Protein AF-A0A967LRL9-F1 (afdb_monomer)

Structure (mmCIF, N/CA/C/O backbone):
data_AF-A0A967LRL9-F1
#
_entry.id   AF-A0A967LRL9-F1
#
loop_
_atom_site.group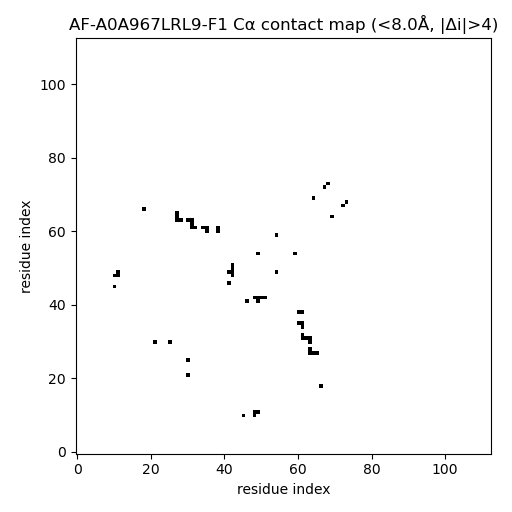_PDB
_atom_site.id
_atom_site.type_symbol
_atom_site.label_atom_id
_atom_site.label_alt_id
_atom_site.label_comp_id
_atom_site.label_asym_id
_atom_site.label_entity_id
_atom_site.label_seq_id
_atom_site.pdbx_PDB_ins_code
_atom_site.Cartn_x
_atom_site.Cartn_y
_atom_site.Cartn_z
_atom_site.occupancy
_atom_site.B_iso_or_equiv
_atom_site.auth_seq_id
_atom_site.auth_comp_id
_atom_site.auth_asym_id
_atom_site.auth_atom_id
_atom_site.pdbx_PDB_model_num
ATOM 1 N N . PRO A 1 1 ? -14.205 13.331 -12.629 1.00 50.53 1 PRO A N 1
ATOM 2 C CA . PRO A 1 1 ? -13.297 12.274 -13.140 1.00 50.53 1 PRO A CA 1
ATOM 3 C C . PRO A 1 1 ? -11.962 12.932 -13.486 1.00 50.53 1 PRO A C 1
ATOM 5 O O . PRO A 1 1 ? -11.990 14.019 -14.056 1.00 50.53 1 PRO A O 1
ATOM 8 N N . LEU A 1 2 ? -10.828 12.345 -13.096 1.00 56.84 2 LEU A N 1
ATOM 9 C CA . LEU A 1 2 ? -9.524 12.868 -13.501 1.00 56.84 2 LEU A CA 1
ATOM 10 C C . LEU A 1 2 ? -9.366 12.566 -14.999 1.00 56.84 2 LEU A C 1
ATOM 12 O O . LEU A 1 2 ? -9.216 11.408 -15.380 1.00 56.84 2 LEU A O 1
ATOM 16 N N . VAL A 1 3 ? -9.514 13.578 -15.853 1.00 60.28 3 VAL A N 1
ATOM 17 C CA . VAL A 1 3 ? -9.281 13.425 -17.292 1.00 60.28 3 VAL A CA 1
ATOM 18 C C . VAL A 1 3 ? -7.788 13.605 -17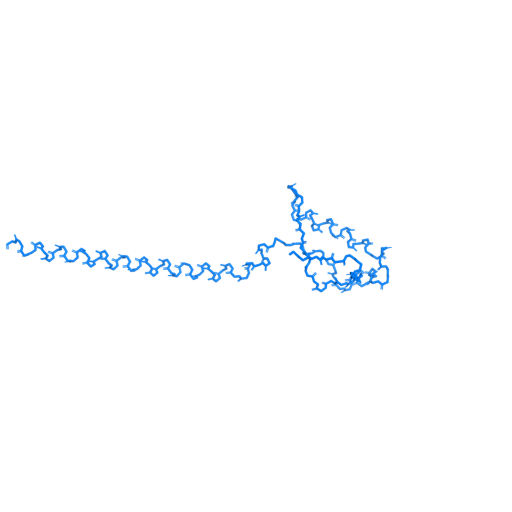.500 1.00 60.28 3 VAL A C 1
ATOM 20 O O . VAL A 1 3 ? -7.275 14.716 -17.396 1.00 60.28 3 VAL A O 1
ATOM 23 N N . VAL A 1 4 ? -7.085 12.498 -17.713 1.00 63.41 4 VAL A N 1
ATOM 24 C CA . VAL A 1 4 ? -5.671 12.530 -18.080 1.00 63.41 4 VAL A CA 1
ATOM 25 C C . VAL A 1 4 ? -5.606 12.763 -19.584 1.00 63.41 4 VAL A C 1
ATOM 27 O O . VAL A 1 4 ? -6.070 11.922 -20.350 1.00 63.41 4 VAL A O 1
ATOM 30 N N . ASP A 1 5 ? -5.074 13.911 -19.997 1.00 71.50 5 ASP A N 1
ATOM 31 C CA . ASP A 1 5 ? -4.774 14.175 -21.402 1.00 71.50 5 ASP A CA 1
ATOM 32 C C . ASP A 1 5 ? -3.486 13.424 -21.781 1.00 71.50 5 ASP A C 1
ATOM 34 O O . ASP A 1 5 ? -2.413 13.779 -21.283 1.00 71.50 5 ASP A O 1
ATOM 38 N N . PRO A 1 6 ? -3.553 12.385 -22.633 1.00 67.12 6 PRO A N 1
ATOM 39 C CA . PRO A 1 6 ? -2.377 11.610 -23.009 1.00 67.12 6 PRO A CA 1
ATOM 40 C C . PRO A 1 6 ? -1.335 12.442 -23.769 1.00 67.12 6 PRO A C 1
ATOM 42 O O . PRO A 1 6 ? -0.162 12.080 -23.752 1.00 67.12 6 PRO A O 1
ATOM 45 N N . ALA A 1 7 ? -1.726 13.554 -24.401 1.00 70.25 7 ALA A N 1
ATOM 46 C CA . ALA A 1 7 ? -0.802 14.442 -25.105 1.00 70.25 7 ALA A CA 1
ATOM 47 C C . ALA A 1 7 ? -0.026 15.376 -24.158 1.00 70.25 7 ALA A C 1
ATOM 49 O O . ALA A 1 7 ? 1.013 15.910 -24.540 1.00 70.25 7 ALA A O 1
ATOM 50 N N . ALA A 1 8 ? -0.502 15.555 -22.921 1.00 68.25 8 ALA A N 1
ATOM 51 C CA . ALA A 1 8 ? 0.153 16.373 -21.901 1.00 68.25 8 ALA A CA 1
ATOM 52 C C . ALA A 1 8 ? 1.140 15.575 -21.024 1.00 68.25 8 ALA A C 1
ATOM 54 O O . ALA A 1 8 ? 1.812 16.149 -20.165 1.00 68.25 8 ALA A O 1
ATOM 55 N N . LEU A 1 9 ? 1.230 14.254 -21.215 1.00 70.19 9 LEU A N 1
ATOM 56 C CA . LEU A 1 9 ? 2.110 13.382 -20.441 1.00 70.19 9 LEU A CA 1
ATOM 57 C C . LEU A 1 9 ? 3.522 13.369 -21.036 1.00 70.19 9 LEU A C 1
ATOM 59 O O . LEU A 1 9 ? 3.759 12.807 -22.104 1.00 70.19 9 LEU A O 1
ATOM 63 N N . ALA A 1 10 ? 4.481 13.944 -20.313 1.00 70.62 10 ALA A N 1
ATOM 64 C CA . ALA A 1 10 ? 5.898 13.768 -20.612 1.00 70.62 10 ALA A CA 1
ATOM 65 C C . ALA A 1 10 ? 6.393 12.406 -20.077 1.00 70.62 10 ALA A C 1
ATOM 67 O O . ALA A 1 10 ? 6.115 12.077 -18.915 1.00 70.62 10 ALA A O 1
ATOM 68 N N . PRO A 1 11 ? 7.151 11.618 -20.866 1.00 68.69 11 PRO A N 1
ATOM 69 C CA . PRO A 1 11 ? 7.807 10.416 -20.360 1.00 68.69 11 PRO A CA 1
ATOM 70 C C . PRO A 1 11 ? 8.739 10.765 -19.186 1.00 68.69 11 PRO A C 1
ATOM 72 O O . PRO A 1 11 ? 9.386 11.810 -19.188 1.00 68.69 11 PRO A O 1
ATOM 75 N N . GLY A 1 12 ? 8.789 9.911 -18.158 1.00 68.19 12 GLY A N 1
ATOM 76 C CA . GLY A 1 12 ? 9.671 10.102 -16.990 1.00 68.19 12 GLY A CA 1
ATOM 77 C C . GLY A 1 12 ? 9.048 10.806 -15.790 1.00 68.19 12 GLY A C 1
ATOM 78 O O . GLY A 1 12 ? 9.668 10.876 -14.730 1.00 68.19 12 GLY A O 1
ATOM 79 N N . GLN A 1 13 ? 7.807 11.280 -15.906 1.00 68.31 13 GLN A N 1
ATOM 80 C CA . GLN A 1 13 ? 7.024 11.753 -14.764 1.00 68.31 13 GLN A CA 1
ATOM 81 C C . GLN A 1 13 ? 6.565 10.571 -13.898 1.00 68.31 13 GLN A C 1
ATOM 83 O O . GLN A 1 13 ? 5.520 9.971 -14.128 1.00 68.31 13 GLN A O 1
ATOM 88 N N . LEU A 1 14 ? 7.369 10.240 -12.887 1.00 69.69 14 LEU A N 1
ATOM 89 C CA . LEU A 1 14 ? 7.109 9.160 -11.920 1.00 69.69 14 LEU A CA 1
ATOM 90 C C . LEU A 1 14 ? 6.694 9.688 -10.539 1.00 69.69 14 LEU A C 1
ATOM 92 O O . LEU A 1 14 ? 6.564 8.930 -9.583 1.00 69.69 14 LEU A O 1
ATOM 96 N N . VAL A 1 15 ? 6.497 11.003 -10.434 1.00 62.06 15 VAL A N 1
ATOM 97 C CA . VAL A 1 15 ? 6.162 11.696 -9.182 1.00 62.06 15 VAL A CA 1
ATOM 98 C C . VAL A 1 15 ? 4.711 11.435 -8.766 1.00 62.06 15 VAL A C 1
ATOM 100 O O . VAL A 1 15 ? 4.376 11.537 -7.587 1.00 62.06 15 VAL A O 1
ATOM 103 N N . TYR A 1 16 ? 3.845 11.067 -9.714 1.00 65.38 16 TYR A N 1
ATOM 104 C CA . TYR A 1 16 ? 2.426 10.864 -9.452 1.00 65.38 16 TYR A CA 1
ATOM 105 C C . TYR A 1 16 ? 2.081 9.377 -9.325 1.00 65.38 16 TYR A C 1
ATOM 107 O O . TYR A 1 16 ? 2.334 8.612 -10.259 1.00 65.38 16 TYR A O 1
ATOM 115 N N . PRO A 1 17 ? 1.466 8.951 -8.205 1.00 71.69 17 PRO A N 1
ATOM 116 C CA . PRO A 1 17 ? 0.947 7.598 -8.090 1.00 71.69 17 PRO A CA 1
ATOM 117 C C . PRO A 1 17 ? -0.156 7.383 -9.132 1.00 71.69 17 PRO A C 1
ATOM 119 O O . PRO A 1 17 ? -1.133 8.131 -9.196 1.00 71.69 17 PRO A O 1
ATOM 122 N N . ALA A 1 18 ? 0.013 6.354 -9.960 1.00 79.44 18 ALA A N 1
ATOM 123 C CA . ALA A 1 18 ? -0.984 5.950 -10.939 1.00 79.44 18 ALA A CA 1
ATOM 124 C C . ALA A 1 18 ? -2.064 5.080 -10.282 1.00 79.44 18 ALA A C 1
ATOM 126 O O . ALA A 1 18 ? -1.792 4.279 -9.388 1.00 79.44 18 ALA A O 1
ATOM 127 N N . LEU A 1 19 ? -3.298 5.226 -10.761 1.00 85.88 19 LEU A N 1
ATOM 128 C CA . LEU A 1 19 ? -4.455 4.461 -10.312 1.00 85.88 19 LEU A CA 1
ATOM 129 C C . LEU A 1 19 ? -4.985 3.635 -11.483 1.00 85.88 19 LEU A C 1
ATOM 131 O O . LEU A 1 19 ? -5.290 4.181 -12.541 1.00 85.88 19 LEU A O 1
ATOM 135 N N . ALA A 1 20 ? -5.095 2.324 -11.289 1.00 87.31 20 ALA A N 1
ATOM 136 C CA . ALA A 1 20 ? -5.553 1.391 -12.310 1.00 87.31 20 ALA A CA 1
ATOM 137 C C . ALA A 1 20 ? -6.493 0.342 -11.707 1.00 87.31 20 ALA A C 1
ATOM 139 O O . ALA A 1 20 ? -6.449 0.056 -10.509 1.00 87.31 20 ALA A O 1
ATOM 140 N N . ARG A 1 21 ? -7.346 -0.240 -12.555 1.00 91.44 21 ARG A N 1
ATOM 141 C CA . ARG A 1 21 ? -8.208 -1.371 -12.200 1.00 91.44 21 ARG A CA 1
ATOM 142 C C . ARG A 1 21 ? -7.584 -2.652 -12.747 1.00 91.44 21 ARG A C 1
ATOM 144 O O . ARG A 1 21 ? -7.354 -2.735 -13.951 1.00 91.44 21 ARG A O 1
ATOM 151 N N . LEU A 1 22 ? -7.340 -3.629 -11.876 1.00 91.94 22 LEU A N 1
ATOM 152 C CA . LEU A 1 22 ? -6.932 -4.973 -12.291 1.00 91.94 22 LEU A CA 1
ATOM 153 C C . LEU A 1 22 ? -8.090 -5.676 -13.014 1.00 91.94 22 LEU A C 1
ATOM 155 O O . LEU A 1 22 ? -9.261 -5.432 -12.713 1.00 91.94 22 LEU A O 1
ATOM 159 N N . ALA A 1 23 ? -7.756 -6.537 -13.974 1.00 92.88 23 ALA A N 1
ATOM 160 C CA . ALA A 1 23 ? -8.731 -7.448 -14.560 1.00 92.8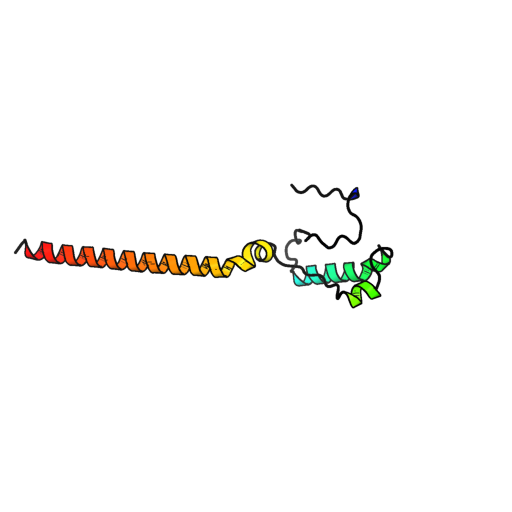8 23 ALA A CA 1
ATO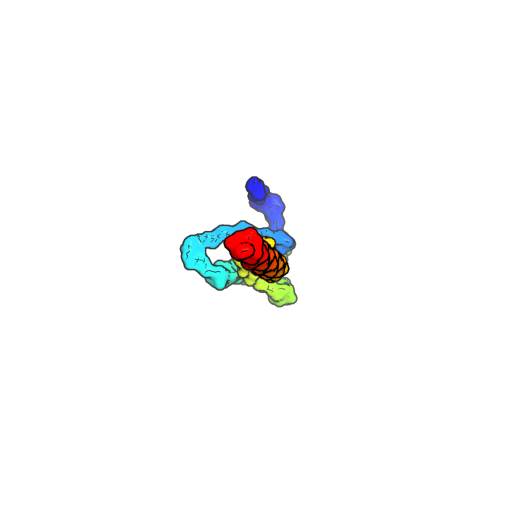M 161 C C . ALA A 1 23 ? -9.184 -8.491 -13.524 1.00 92.88 23 ALA A C 1
ATOM 163 O O . ALA A 1 23 ? -8.475 -8.775 -12.556 1.00 92.88 23 ALA A O 1
ATOM 164 N N . ASP A 1 24 ? -10.371 -9.058 -13.730 1.00 92.75 24 ASP A N 1
ATOM 165 C CA . ASP A 1 24 ? -10.959 -9.999 -12.780 1.00 92.75 24 ASP A CA 1
ATOM 166 C C . ASP A 1 24 ? -10.077 -11.249 -12.629 1.00 92.75 24 ASP A C 1
ATOM 168 O O . ASP A 1 24 ? -9.654 -11.854 -13.614 1.00 92.75 24 ASP A O 1
ATOM 172 N N . GLY A 1 25 ? -9.786 -11.627 -11.381 1.00 91.12 25 GLY A N 1
ATOM 173 C CA . GLY A 1 25 ? -8.956 -12.793 -11.056 1.00 91.12 25 GLY A CA 1
ATOM 174 C C . GLY A 1 25 ? -7.444 -12.592 -11.213 1.00 91.12 25 GLY A C 1
ATOM 175 O O . GLY A 1 25 ? -6.693 -13.530 -10.953 1.00 91.12 25 GLY A O 1
ATOM 176 N N . VAL A 1 26 ? -6.980 -11.401 -11.603 1.00 93.56 26 VAL A N 1
ATOM 177 C CA . VAL A 1 26 ? -5.547 -11.075 -11.603 1.00 93.56 26 VAL A CA 1
ATOM 178 C C . VAL A 1 26 ? -5.100 -10.763 -10.180 1.00 93.56 26 VAL A C 1
ATOM 180 O O . VAL A 1 26 ? -5.689 -9.915 -9.510 1.00 93.56 26 VAL A O 1
ATOM 183 N N . ASP A 1 27 ? -4.048 -11.443 -9.734 1.00 92.25 27 ASP A N 1
ATOM 184 C CA . ASP A 1 27 ? -3.415 -11.166 -8.448 1.00 92.25 27 ASP A CA 1
ATOM 185 C C . ASP A 1 27 ? -2.427 -9.986 -8.531 1.00 92.25 27 ASP A C 1
ATOM 187 O O . ASP A 1 27 ? -1.890 -9.659 -9.594 1.00 92.25 27 ASP A O 1
ATOM 191 N N . LEU A 1 28 ? -2.179 -9.339 -7.391 1.00 91.75 28 LEU A N 1
ATOM 192 C CA . LEU A 1 28 ? -1.290 -8.183 -7.285 1.00 91.75 28 LEU A CA 1
ATOM 193 C C . LEU A 1 28 ? 0.152 -8.512 -7.661 1.00 91.75 28 LEU A C 1
ATOM 195 O O . LEU A 1 28 ? 0.793 -7.686 -8.312 1.00 91.75 28 LEU A O 1
ATOM 199 N N . ASP A 1 29 ? 0.646 -9.703 -7.318 1.00 91.69 29 ASP A N 1
ATOM 200 C CA . ASP A 1 29 ? 2.011 -10.105 -7.660 1.00 91.69 29 ASP A CA 1
ATOM 201 C C . ASP A 1 29 ? 2.171 -10.259 -9.175 1.00 91.69 29 ASP A C 1
ATOM 203 O O . ASP A 1 29 ? 3.159 -9.801 -9.751 1.00 91.69 29 ASP A O 1
ATOM 207 N N . ALA A 1 30 ? 1.155 -10.813 -9.844 1.00 91.81 30 ALA A N 1
ATOM 208 C CA . ALA A 1 30 ? 1.124 -10.923 -11.299 1.00 91.81 30 ALA A CA 1
ATOM 209 C C . ALA A 1 30 ? 1.099 -9.540 -11.971 1.00 91.81 30 ALA A C 1
ATOM 211 O O . ALA A 1 30 ? 1.844 -9.303 -12.922 1.00 91.81 30 ALA A O 1
ATOM 212 N N . ALA A 1 31 ? 0.298 -8.604 -11.451 1.00 92.56 31 ALA A N 1
ATOM 213 C CA . ALA A 1 31 ? 0.275 -7.228 -11.947 1.00 92.56 31 ALA A CA 1
ATOM 214 C C . ALA A 1 31 ? 1.616 -6.504 -11.725 1.00 92.56 31 ALA A C 1
ATOM 216 O O . ALA A 1 31 ? 2.079 -5.764 -12.593 1.00 92.56 31 ALA A O 1
ATOM 217 N N . SER A 1 32 ? 2.263 -6.732 -10.579 1.00 92.19 32 SER A N 1
ATOM 218 C CA . SER A 1 32 ? 3.575 -6.156 -10.276 1.00 92.19 32 SER A CA 1
ATOM 219 C C . SER A 1 32 ? 4.664 -6.726 -11.193 1.00 92.19 32 SER A C 1
ATOM 221 O O . SER A 1 32 ? 5.492 -5.975 -11.706 1.00 92.19 32 SER A O 1
ATOM 223 N N . ALA A 1 33 ? 4.630 -8.032 -11.472 1.00 92.25 33 ALA A N 1
ATOM 224 C CA . ALA A 1 33 ? 5.551 -8.686 -12.399 1.00 92.25 33 ALA A CA 1
ATOM 225 C C . ALA A 1 33 ? 5.389 -8.178 -13.843 1.00 92.25 33 ALA A C 1
ATOM 227 O O . ALA A 1 33 ? 6.389 -7.891 -14.504 1.00 92.25 33 ALA A O 1
ATOM 228 N N . ASP A 1 34 ? 4.150 -8.010 -14.317 1.00 91.81 34 ASP A N 1
ATOM 229 C CA . ASP A 1 34 ? 3.872 -7.466 -15.652 1.00 91.81 34 ASP A CA 1
ATOM 230 C C . ASP A 1 34 ? 4.411 -6.033 -15.804 1.00 91.81 34 ASP A C 1
ATOM 232 O O . ASP A 1 34 ? 5.157 -5.732 -16.742 1.00 91.81 34 ASP A O 1
ATOM 236 N N . LEU A 1 35 ? 4.153 -5.167 -14.815 1.00 90.44 35 LEU A N 1
ATOM 237 C CA . LEU A 1 35 ? 4.726 -3.817 -14.773 1.00 90.44 35 LEU A CA 1
ATOM 238 C C . LEU A 1 35 ? 6.257 -3.832 -14.710 1.00 90.44 35 LEU A C 1
ATOM 240 O O . LEU A 1 35 ? 6.897 -2.992 -15.340 1.00 90.44 35 LEU A O 1
ATOM 244 N N . GLY A 1 36 ? 6.857 -4.791 -14.003 1.00 90.94 36 GLY A N 1
ATOM 245 C CA . GLY A 1 36 ? 8.307 -4.988 -13.990 1.00 90.94 36 GLY A CA 1
ATOM 246 C C . GLY A 1 36 ? 8.860 -5.306 -15.378 1.00 90.94 36 GLY A C 1
ATOM 247 O O . GLY A 1 36 ? 9.855 -4.719 -15.802 1.00 90.94 36 GLY A O 1
ATOM 248 N N . GLY A 1 37 ? 8.171 -6.165 -16.131 1.00 91.19 37 GLY A N 1
ATOM 249 C CA . GLY A 1 37 ? 8.521 -6.475 -17.516 1.00 91.19 37 GLY A CA 1
ATOM 250 C C . GLY A 1 37 ? 8.356 -5.287 -18.470 1.00 91.19 37 GLY A C 1
ATOM 251 O O . GLY A 1 37 ? 9.093 -5.185 -19.453 1.00 91.19 37 GLY A O 1
ATOM 252 N N . LEU A 1 38 ? 7.401 -4.389 -18.216 1.00 89.38 38 LEU A N 1
ATOM 253 C CA . LEU A 1 38 ? 7.254 -3.135 -18.965 1.00 89.38 38 LEU A CA 1
ATOM 254 C C . LEU A 1 38 ? 8.368 -2.140 -18.623 1.00 89.38 38 LEU A C 1
ATOM 256 O O . LEU A 1 38 ? 8.939 -1.534 -19.527 1.00 89.38 38 LEU A O 1
ATOM 260 N N . LEU A 1 39 ? 8.716 -2.020 -17.341 1.00 88.44 39 LEU A N 1
ATOM 261 C CA . LEU A 1 39 ? 9.785 -1.147 -16.862 1.00 88.44 39 LEU A CA 1
ATOM 262 C C . LEU A 1 39 ? 11.149 -1.567 -17.420 1.00 88.44 39 LEU A C 1
ATOM 264 O O . LEU A 1 39 ? 11.900 -0.717 -17.883 1.00 88.44 39 LEU A O 1
ATOM 268 N N . ALA A 1 40 ? 11.429 -2.872 -17.485 1.00 88.69 40 ALA A N 1
ATOM 269 C CA . ALA A 1 40 ? 12.654 -3.402 -18.088 1.00 88.69 40 ALA A CA 1
ATOM 270 C C . ALA A 1 40 ? 12.806 -3.043 -19.580 1.00 88.69 40 ALA A C 1
ATOM 272 O O . ALA A 1 40 ? 13.923 -2.899 -20.066 1.00 88.69 40 ALA A O 1
ATOM 273 N N . ARG A 1 41 ? 11.688 -2.868 -20.299 1.00 90.75 41 ARG A N 1
ATOM 274 C CA . ARG A 1 41 ? 11.646 -2.457 -21.715 1.00 90.75 41 ARG A CA 1
ATOM 275 C C . ARG A 1 41 ? 11.526 -0.941 -21.903 1.00 90.75 41 ARG A C 1
ATOM 277 O O . ARG A 1 41 ? 11.514 -0.461 -23.036 1.00 90.75 41 ARG A O 1
ATOM 284 N N . ALA A 1 42 ? 11.422 -0.170 -20.820 1.00 88.88 42 ALA A N 1
ATOM 285 C CA . ALA A 1 42 ? 11.293 1.282 -20.890 1.00 88.88 42 ALA A CA 1
ATOM 286 C C . ALA A 1 42 ? 12.478 1.966 -21.603 1.00 88.88 42 ALA A C 1
ATOM 288 O O . ALA A 1 42 ? 12.204 2.870 -22.396 1.00 88.88 42 ALA A O 1
ATOM 289 N N . PRO A 1 43 ? 13.748 1.533 -21.428 1.00 90.88 43 PRO A N 1
ATOM 290 C CA . PRO A 1 43 ? 14.877 2.128 -22.145 1.00 90.88 43 PRO A CA 1
ATOM 291 C C . PRO A 1 43 ? 14.811 1.974 -23.668 1.00 90.88 43 PRO A C 1
ATOM 293 O O . PRO A 1 43 ? 15.267 2.855 -24.388 1.00 90.88 43 PRO A O 1
ATOM 296 N N . ASP A 1 44 ? 14.198 0.898 -24.172 1.00 91.19 44 ASP A N 1
ATOM 297 C CA . ASP A 1 44 ? 14.038 0.685 -25.618 1.00 91.19 44 ASP A CA 1
ATOM 298 C C . ASP A 1 44 ? 12.998 1.641 -26.220 1.00 91.19 44 ASP A C 1
ATOM 300 O O . ASP A 1 44 ? 13.063 2.005 -27.396 1.00 91.19 44 ASP A O 1
ATOM 304 N N . ARG A 1 45 ? 11.995 2.023 -25.420 1.00 86.75 45 ARG A N 1
ATOM 305 C CA . ARG A 1 45 ? 10.853 2.831 -25.861 1.00 86.75 45 ARG A CA 1
ATOM 306 C C . ARG A 1 45 ? 11.066 4.328 -25.644 1.00 86.75 45 ARG A C 1
ATOM 308 O O . ARG A 1 45 ? 10.564 5.107 -26.449 1.00 86.75 45 ARG A O 1
ATOM 315 N N . PHE A 1 46 ? 11.768 4.693 -24.573 1.00 86.75 46 PHE A N 1
ATOM 316 C CA . PHE A 1 46 ? 11.993 6.070 -24.124 1.00 86.75 46 PHE A CA 1
ATOM 317 C C . PHE A 1 46 ? 13.463 6.278 -23.709 1.00 86.75 46 PHE A C 1
ATOM 319 O O . PHE A 1 46 ? 13.740 6.585 -22.541 1.00 86.75 46 PHE A O 1
ATOM 326 N N . PRO A 1 47 ? 14.423 6.078 -24.631 1.00 86.50 47 PRO A N 1
ATOM 327 C CA . PRO A 1 47 ? 15.856 6.152 -24.332 1.00 86.50 47 PRO A CA 1
ATOM 328 C C . PRO A 1 47 ? 16.306 7.534 -23.834 1.00 86.50 47 PRO A C 1
ATOM 330 O O . PRO A 1 47 ? 17.300 7.647 -23.122 1.00 86.50 47 PRO A O 1
ATOM 333 N N . GLU A 1 48 ? 15.574 8.593 -24.182 1.00 85.50 48 GLU A N 1
ATOM 334 C CA . GLU A 1 48 ? 15.815 9.970 -23.745 1.00 85.50 48 GLU A CA 1
ATOM 335 C C . GLU A 1 48 ? 15.536 10.217 -22.253 1.00 85.50 48 GLU A C 1
ATOM 337 O O . GLU A 1 48 ? 15.967 11.230 -21.704 1.00 85.50 48 GLU A O 1
ATOM 342 N N . VAL A 1 49 ? 14.824 9.300 -21.594 1.00 83.62 49 VAL A N 1
ATOM 343 C CA . VAL A 1 49 ? 14.374 9.436 -20.201 1.00 83.62 49 VAL A CA 1
ATOM 344 C C . VAL A 1 49 ? 14.843 8.273 -19.335 1.00 83.62 49 VAL A C 1
ATOM 346 O O . VAL A 1 49 ? 15.262 8.480 -18.196 1.00 83.62 49 VAL A O 1
ATOM 349 N N . PHE A 1 50 ? 14.770 7.051 -19.857 1.00 84.94 50 PHE A N 1
ATOM 350 C CA . PHE A 1 50 ? 15.140 5.844 -19.137 1.00 84.94 50 PHE A CA 1
ATOM 351 C C . PHE A 1 50 ? 16.397 5.242 -19.751 1.00 84.94 50 PHE A C 1
ATOM 353 O O . PHE A 1 50 ? 16.387 4.782 -20.888 1.00 84.94 50 PHE A O 1
ATOM 360 N N . THR A 1 51 ? 17.478 5.196 -18.975 1.00 88.06 51 THR A N 1
ATOM 361 C CA . THR A 1 51 ? 18.677 4.425 -19.323 1.00 88.06 51 THR A CA 1
ATOM 362 C C . THR A 1 51 ? 18.781 3.199 -18.417 1.00 88.06 51 THR A C 1
ATOM 364 O O . THR A 1 51 ? 18.351 3.264 -17.260 1.00 88.06 51 THR A O 1
ATOM 367 N N . PRO A 1 52 ? 19.359 2.079 -18.888 1.00 87.06 52 PRO A N 1
ATOM 368 C CA . PRO A 1 52 ? 19.555 0.893 -18.052 1.00 87.06 52 PRO A CA 1
ATOM 369 C C . PRO A 1 52 ? 20.312 1.217 -16.757 1.00 87.06 52 PRO A C 1
ATOM 371 O O . PRO A 1 52 ? 19.916 0.791 -15.677 1.00 87.06 52 PRO A O 1
ATOM 374 N N . GLN A 1 53 ? 21.345 2.060 -16.855 1.00 88.62 53 GLN A N 1
ATOM 375 C CA . GLN A 1 53 ? 22.138 2.501 -15.708 1.00 88.62 53 GLN A CA 1
ATOM 376 C C . GLN A 1 53 ? 21.301 3.294 -14.701 1.00 88.62 53 GLN A C 1
ATOM 378 O O . GLN A 1 53 ? 21.455 3.100 -13.499 1.00 88.62 53 GLN A O 1
ATOM 383 N N . LEU A 1 54 ? 20.403 4.167 -15.171 1.00 87.31 54 LEU A N 1
ATOM 384 C CA . LEU A 1 54 ? 19.520 4.940 -14.297 1.00 87.31 54 LEU A CA 1
ATOM 385 C C . LEU A 1 54 ? 18.511 4.038 -13.581 1.00 87.31 54 LEU A C 1
ATOM 387 O O . LEU A 1 54 ? 18.272 4.225 -12.388 1.00 87.31 54 LEU A O 1
ATOM 391 N N . LEU A 1 55 ? 17.953 3.046 -14.282 1.00 85.88 55 LEU A N 1
ATOM 392 C CA . LEU A 1 55 ? 17.037 2.071 -13.687 1.00 85.88 55 LEU A CA 1
ATOM 393 C C . LEU A 1 55 ? 17.707 1.281 -12.558 1.00 85.88 55 LEU A C 1
ATOM 395 O O . LEU A 1 55 ? 17.134 1.160 -11.474 1.00 85.88 55 LEU A O 1
ATOM 399 N N . GLU A 1 56 ? 18.926 0.795 -12.792 1.00 87.06 56 GLU A N 1
ATOM 400 C CA . GLU A 1 56 ? 19.697 0.058 -11.789 1.00 87.06 56 GLU A CA 1
ATOM 401 C C . GLU A 1 56 ? 20.101 0.942 -10.603 1.00 87.06 56 GLU A C 1
ATOM 403 O O . GLU A 1 56 ? 19.867 0.573 -9.453 1.00 87.06 56 GLU A O 1
ATOM 408 N N . GLN A 1 57 ? 20.663 2.129 -10.858 1.00 88.56 57 GLN A N 1
ATOM 409 C CA . GLN A 1 57 ? 21.158 3.023 -9.803 1.00 88.56 57 GLN A CA 1
ATOM 410 C C . GLN A 1 57 ? 20.050 3.543 -8.888 1.00 88.56 57 GLN A C 1
ATOM 412 O O . GLN A 1 57 ? 20.257 3.665 -7.681 1.00 88.56 57 GLN A O 1
ATOM 417 N N . ALA A 1 58 ? 18.880 3.857 -9.445 1.00 84.69 58 ALA A N 1
ATOM 418 C CA . ALA A 1 58 ? 17.744 4.334 -8.665 1.00 84.69 58 ALA A CA 1
ATOM 419 C C . ALA A 1 58 ? 16.917 3.192 -8.046 1.00 84.69 58 ALA A C 1
ATOM 421 O O . ALA A 1 58 ? 15.983 3.466 -7.293 1.00 84.69 58 ALA A O 1
ATOM 422 N N . GLY A 1 59 ? 17.246 1.926 -8.339 1.00 85.25 59 GLY A N 1
ATOM 423 C CA . GLY A 1 59 ? 16.516 0.770 -7.821 1.00 85.25 59 GLY A CA 1
ATOM 424 C C . GLY A 1 59 ? 15.059 0.753 -8.278 1.00 85.25 59 GLY A C 1
ATOM 425 O O . GLY A 1 59 ? 14.160 0.481 -7.482 1.00 85.25 59 GLY A O 1
ATOM 426 N N . PHE A 1 60 ? 14.817 1.096 -9.546 1.00 83.94 60 PHE A N 1
ATOM 427 C CA . PHE A 1 60 ? 13.472 1.167 -10.104 1.00 83.94 60 PHE A CA 1
ATOM 428 C C . PHE A 1 60 ? 12.783 -0.196 -10.033 1.00 83.94 60 PHE A C 1
ATOM 430 O O . PHE A 1 60 ? 13.149 -1.135 -10.736 1.00 83.94 60 PHE A O 1
ATOM 437 N N . ALA A 1 61 ? 11.755 -0.284 -9.193 1.00 83.25 61 ALA A N 1
ATOM 438 C CA . ALA A 1 61 ? 10.951 -1.482 -9.028 1.00 83.25 61 ALA A CA 1
ATOM 439 C C . ALA A 1 61 ? 9.458 -1.132 -9.070 1.00 83.25 61 ALA A C 1
ATOM 441 O O . ALA A 1 61 ? 9.044 -0.120 -8.489 1.00 83.25 61 ALA A O 1
ATOM 442 N N . PRO A 1 62 ? 8.627 -1.956 -9.730 1.00 85.31 62 PRO A N 1
ATOM 443 C CA . PRO A 1 62 ? 7.183 -1.793 -9.681 1.00 85.31 62 PRO A CA 1
ATOM 444 C C . PRO A 1 62 ? 6.696 -1.979 -8.240 1.00 85.31 62 PRO A C 1
ATOM 446 O O . PRO A 1 62 ? 7.050 -2.943 -7.559 1.00 85.31 62 PRO A O 1
ATOM 449 N N . ARG A 1 63 ? 5.866 -1.046 -7.767 1.00 86.06 63 ARG A N 1
ATOM 450 C CA . ARG A 1 63 ? 5.234 -1.124 -6.447 1.00 86.06 63 ARG A CA 1
ATOM 451 C C . ARG A 1 63 ? 3.726 -1.002 -6.587 1.00 86.06 63 ARG A C 1
ATOM 453 O O . ARG A 1 63 ? 3.168 0.088 -6.492 1.00 86.06 63 ARG A O 1
ATOM 460 N N . VAL A 1 64 ? 3.074 -2.137 -6.808 1.00 90.38 64 VAL A N 1
ATOM 461 C CA . VAL A 1 64 ? 1.611 -2.227 -6.855 1.00 90.38 64 VAL A CA 1
ATOM 462 C C . VAL A 1 64 ? 1.084 -2.485 -5.450 1.00 90.38 64 VAL A C 1
ATOM 464 O O . VAL A 1 64 ? 1.580 -3.359 -4.743 1.00 90.38 64 VAL A O 1
ATOM 467 N N . ARG A 1 65 ? 0.088 -1.709 -5.020 1.00 91.38 65 ARG A N 1
ATOM 468 C CA . ARG A 1 65 ? -0.597 -1.898 -3.736 1.00 91.38 65 ARG A CA 1
ATOM 469 C C . ARG A 1 65 ? -2.102 -1.713 -3.910 1.00 91.38 65 ARG A C 1
ATOM 471 O O . ARG A 1 65 ? -2.507 -0.903 -4.748 1.00 91.38 65 ARG A O 1
ATOM 478 N N . PRO A 1 66 ? -2.935 -2.402 -3.111 1.00 91.12 66 PRO A N 1
ATOM 479 C CA . PRO A 1 66 ? -4.364 -2.132 -3.071 1.00 91.12 66 PRO A CA 1
ATOM 480 C C . PRO A 1 66 ? -4.636 -0.659 -2.769 1.00 91.12 66 PRO A C 1
ATOM 482 O O . PRO A 1 66 ? -4.024 -0.078 -1.871 1.00 91.12 66 PRO A O 1
ATOM 485 N N . LEU A 1 67 ? -5.619 -0.068 -3.454 1.00 89.38 67 LEU A N 1
ATOM 486 C CA . LEU A 1 67 ? -6.022 1.316 -3.190 1.00 89.38 67 LEU A CA 1
ATOM 487 C C . LEU A 1 67 ? -6.461 1.516 -1.731 1.00 89.38 67 LEU A C 1
ATOM 489 O O . LEU A 1 67 ? -6.162 2.548 -1.136 1.00 89.38 67 LEU A O 1
ATOM 493 N N . LYS A 1 68 ? -7.122 0.514 -1.136 1.00 88.50 68 LYS A N 1
ATOM 494 C CA . LYS A 1 68 ? -7.518 0.529 0.279 1.00 88.50 68 LYS A CA 1
ATOM 495 C C . LYS A 1 68 ? -6.319 0.797 1.192 1.00 88.50 68 LYS A C 1
ATOM 497 O O . LYS A 1 68 ? -6.425 1.629 2.085 1.00 88.50 68 LYS A O 1
ATOM 502 N N . ASP A 1 69 ? -5.189 0.144 0.950 1.00 89.25 69 ASP A N 1
ATOM 503 C CA . ASP A 1 69 ? -4.006 0.270 1.802 1.00 89.25 69 ASP A CA 1
ATOM 504 C C . ASP A 1 69 ? -3.351 1.644 1.663 1.00 89.25 69 ASP A C 1
ATOM 506 O O . ASP A 1 69 ? -2.769 2.151 2.617 1.00 89.25 69 ASP A O 1
ATOM 510 N N . VAL A 1 70 ? -3.449 2.253 0.479 1.00 88.00 70 VAL A N 1
ATOM 511 C CA . VAL A 1 70 ? -2.944 3.609 0.221 1.00 88.00 70 VAL A CA 1
ATOM 512 C C . VAL A 1 70 ? -3.834 4.663 0.882 1.00 88.00 70 VAL A C 1
ATOM 514 O O . VAL A 1 70 ? -3.329 5.660 1.384 1.00 88.00 70 VAL A O 1
ATOM 517 N N . VAL A 1 71 ? -5.152 4.451 0.896 1.00 87.19 71 VAL A N 1
ATOM 518 C CA . VAL A 1 71 ? -6.121 5.426 1.423 1.00 87.19 71 VAL A CA 1
ATOM 519 C C . VAL A 1 71 ? -6.323 5.288 2.934 1.00 87.19 71 VAL A C 1
ATOM 521 O O . VAL A 1 71 ? -6.495 6.288 3.623 1.00 87.19 71 VAL A O 1
ATOM 524 N N . VAL A 1 72 ? -6.341 4.059 3.452 1.00 89.00 72 VAL A N 1
ATOM 525 C CA . VAL A 1 72 ? -6.771 3.750 4.827 1.00 89.00 72 VAL A CA 1
ATOM 526 C C . VAL A 1 72 ? -5.671 3.083 5.651 1.00 89.00 72 VAL A C 1
ATOM 528 O O . VAL A 1 72 ? -5.768 3.080 6.874 1.00 89.00 72 VAL A O 1
ATOM 531 N N . GLY A 1 73 ? -4.614 2.546 5.032 1.00 87.94 73 GLY A N 1
ATOM 532 C CA . GLY A 1 73 ? -3.648 1.681 5.721 1.00 87.94 73 GLY A CA 1
ATOM 533 C C . GLY A 1 73 ? -3.015 2.303 6.970 1.00 87.94 73 GLY A C 1
ATOM 534 O O . GLY A 1 73 ? -2.901 1.637 7.993 1.00 87.94 73 GLY A O 1
ATOM 535 N N . GLU A 1 74 ? -2.669 3.591 6.941 1.00 88.06 74 GLU A N 1
ATOM 536 C CA . GLU A 1 74 ? -2.093 4.280 8.110 1.00 88.06 74 GLU A CA 1
ATOM 537 C C . GLU A 1 74 ? -3.128 4.598 9.203 1.00 88.06 74 GLU A C 1
ATOM 539 O O . GLU A 1 74 ? -2.787 4.716 10.380 1.00 88.06 74 GLU A O 1
ATOM 544 N N . ALA A 1 75 ? -4.404 4.712 8.829 1.00 89.25 75 ALA A N 1
ATOM 545 C CA . ALA A 1 75 ? -5.495 5.049 9.737 1.00 89.25 75 ALA A CA 1
ATOM 546 C C . ALA A 1 75 ? -6.184 3.816 10.349 1.00 89.25 75 ALA A C 1
ATOM 548 O O . ALA A 1 75 ? -6.925 3.958 11.319 1.00 89.25 75 ALA A O 1
ATOM 549 N N . GLU A 1 76 ? -5.951 2.608 9.830 1.00 89.75 76 GLU A N 1
ATOM 550 C CA . GLU A 1 76 ? -6.632 1.383 10.272 1.00 89.75 76 GLU A CA 1
ATOM 551 C C . GLU A 1 76 ? -6.458 1.122 11.776 1.00 89.75 76 GLU A C 1
ATOM 553 O O . GLU A 1 76 ? -7.439 0.999 12.513 1.00 89.75 76 GLU A O 1
ATOM 558 N N . TH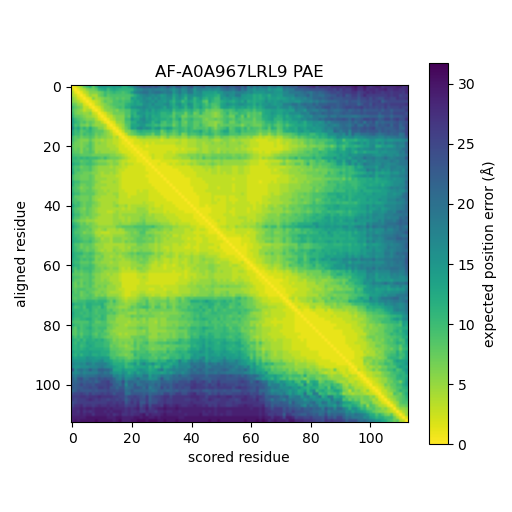R A 1 77 ? -5.215 1.118 12.257 1.00 92.50 77 THR A N 1
ATOM 559 C CA . THR A 1 77 ? -4.897 0.890 13.673 1.00 92.50 77 THR A CA 1
ATOM 560 C C . THR A 1 77 ? -5.508 1.940 14.609 1.00 92.50 77 THR A C 1
ATOM 562 O O . THR A 1 77 ? -6.210 1.549 15.544 1.00 92.50 77 THR A O 1
ATOM 565 N N . PRO A 1 78 ? -5.299 3.260 14.417 1.00 93.69 78 PRO A N 1
ATOM 566 C CA . PRO A 1 78 ? -5.888 4.254 15.313 1.00 93.69 78 PRO A CA 1
ATOM 567 C C . PRO A 1 78 ? -7.424 4.240 15.286 1.00 93.69 78 PRO A C 1
ATOM 569 O O . PRO A 1 78 ? -8.039 4.408 16.339 1.00 93.69 78 PRO A O 1
ATOM 572 N N . LEU A 1 79 ? -8.055 3.969 14.135 1.00 93.75 79 LEU A N 1
ATOM 573 C CA . LEU A 1 79 ? -9.512 3.809 14.052 1.00 93.75 79 LEU A CA 1
ATOM 574 C C . LEU A 1 79 ? -10.005 2.636 14.911 1.00 93.75 79 LEU A C 1
ATOM 576 O O . LEU A 1 79 ? -10.977 2.789 15.653 1.00 93.75 79 LEU A O 1
ATOM 580 N N . LEU A 1 80 ? -9.318 1.490 14.865 1.00 95.88 80 LEU A N 1
ATOM 581 C CA . LEU A 1 80 ? -9.651 0.330 15.698 1.00 95.88 80 LEU A CA 1
ATOM 582 C C . LEU A 1 80 ? -9.453 0.608 17.190 1.00 95.88 80 LEU A C 1
ATOM 584 O O . LEU A 1 80 ? -10.290 0.212 17.998 1.00 95.88 80 LEU A O 1
ATOM 588 N N . VAL A 1 81 ? -8.388 1.320 17.567 1.00 97.38 81 VAL A N 1
ATOM 589 C CA . VAL A 1 81 ? -8.133 1.699 18.966 1.00 97.38 81 VAL A CA 1
ATOM 590 C C . VAL A 1 81 ? -9.248 2.596 19.501 1.00 97.38 81 VAL A C 1
ATOM 592 O O . VAL A 1 81 ? -9.767 2.353 20.594 1.00 97.38 81 VAL A O 1
ATOM 595 N N . VAL A 1 82 ? -9.658 3.608 18.732 1.00 96.75 82 VAL A N 1
ATOM 596 C CA . VAL A 1 82 ? -10.763 4.498 19.116 1.00 96.75 82 VAL A CA 1
ATOM 597 C C . VAL A 1 82 ? -12.070 3.716 19.230 1.00 96.75 82 VAL A C 1
ATOM 599 O O . VAL A 1 82 ? -12.783 3.871 20.222 1.00 96.75 82 VAL A O 1
ATOM 602 N N . LEU A 1 83 ? -12.360 2.831 18.273 1.00 97.50 83 LEU A N 1
ATOM 603 C CA . LEU A 1 83 ? -13.557 1.990 18.292 1.00 97.50 83 LEU A CA 1
ATOM 604 C C . LEU A 1 83 ? -13.592 1.066 19.517 1.00 97.50 83 LEU A C 1
ATOM 606 O O . LEU A 1 83 ? -14.609 0.995 20.206 1.00 97.50 83 LEU A O 1
ATOM 610 N N . ALA A 1 84 ? -12.480 0.392 19.817 1.00 97.75 84 ALA A N 1
ATOM 611 C CA . ALA A 1 84 ? -12.362 -0.494 20.971 1.00 97.75 84 ALA A CA 1
ATOM 612 C C . ALA A 1 84 ? -12.532 0.273 22.289 1.00 97.75 84 ALA A C 1
ATOM 614 O O . ALA A 1 84 ? -13.255 -0.167 23.183 1.00 97.75 84 ALA A O 1
ATOM 615 N N . THR A 1 85 ? -11.921 1.455 22.385 1.00 98.19 85 THR A N 1
ATOM 616 C CA . THR A 1 85 ? -12.035 2.325 23.561 1.00 98.19 85 THR A CA 1
ATOM 617 C C . THR A 1 85 ? -13.477 2.787 23.763 1.00 98.19 85 THR A C 1
ATOM 619 O O . THR A 1 85 ? -14.018 2.660 24.860 1.00 98.19 85 THR A O 1
ATOM 622 N N . ALA A 1 86 ? -14.134 3.267 22.703 1.00 97.94 86 ALA A N 1
ATOM 623 C CA . ALA A 1 86 ? -15.536 3.667 22.755 1.00 97.94 86 ALA A CA 1
ATOM 624 C C . ALA A 1 86 ? -16.449 2.494 23.154 1.00 97.94 86 ALA A C 1
ATOM 626 O O . ALA A 1 86 ? -17.317 2.660 24.010 1.00 97.94 86 ALA A O 1
ATOM 627 N N . GLY A 1 87 ? -16.217 1.298 22.603 1.00 97.75 87 GLY A N 1
ATOM 628 C CA . GLY A 1 87 ? -16.945 0.081 22.969 1.00 97.75 87 GLY A CA 1
ATOM 629 C C . GLY A 1 87 ? -16.799 -0.279 24.450 1.00 97.75 87 GLY A C 1
ATOM 630 O O . GLY A 1 87 ? -17.792 -0.578 25.112 1.00 97.75 87 GLY A O 1
ATOM 631 N N . LEU A 1 88 ? -15.588 -0.181 25.003 1.00 97.69 88 LEU A N 1
ATOM 632 C CA . LEU A 1 88 ? -15.344 -0.433 26.424 1.00 97.69 88 LEU A CA 1
ATOM 633 C C . LEU A 1 88 ? -16.060 0.588 27.319 1.00 97.69 88 LEU A C 1
ATOM 635 O O . LEU A 1 88 ? -16.692 0.210 28.304 1.00 97.69 88 LEU A O 1
ATOM 639 N N . LEU A 1 89 ? -16.006 1.874 26.962 1.00 97.12 89 LEU A N 1
ATOM 640 C CA . LEU A 1 89 ? -16.702 2.931 27.699 1.00 97.12 89 LEU A CA 1
ATOM 641 C C . LEU A 1 89 ? -18.223 2.732 27.686 1.00 97.12 89 LEU A C 1
ATOM 643 O O . LEU A 1 89 ? -18.871 2.892 28.722 1.00 97.12 89 LEU A O 1
ATOM 647 N N . LEU A 1 90 ? -18.786 2.329 26.542 1.00 95.94 90 LEU A N 1
ATOM 648 C CA . LEU A 1 90 ? -20.204 1.986 26.425 1.00 95.94 90 LEU A CA 1
ATOM 649 C C . LEU A 1 90 ? -20.571 0.807 27.337 1.00 95.94 90 LEU A C 1
ATOM 651 O O . LEU A 1 90 ? -21.552 0.900 28.072 1.00 95.94 90 LEU A O 1
ATOM 655 N N . LEU A 1 91 ? -19.765 -0.261 27.358 1.00 95.94 91 LEU A N 1
ATOM 656 C CA . LEU A 1 91 ? -19.991 -1.419 28.233 1.00 95.94 91 LEU A CA 1
ATOM 657 C C . LEU A 1 91 ? -19.958 -1.045 29.720 1.00 95.94 91 LEU A C 1
ATOM 659 O O . LEU A 1 91 ? -20.836 -1.468 30.474 1.00 95.94 91 LEU A O 1
ATOM 663 N N . ILE A 1 92 ? -18.995 -0.218 30.136 1.00 94.19 92 ILE A N 1
ATOM 664 C CA . ILE A 1 92 ? -18.910 0.295 31.513 1.00 94.19 92 ILE A CA 1
ATOM 665 C C . ILE A 1 92 ? -20.174 1.095 31.857 1.00 94.19 92 ILE A C 1
ATOM 667 O O . ILE A 1 92 ? -20.777 0.885 32.910 1.00 94.19 92 ILE A O 1
ATOM 671 N N . GLY A 1 93 ? -20.616 1.973 30.953 1.00 91.56 93 GLY A N 1
ATOM 672 C CA . GLY A 1 93 ? -21.860 2.725 31.109 1.00 91.56 93 GLY A CA 1
ATOM 673 C C . GLY A 1 93 ? -23.081 1.816 31.270 1.00 91.56 93 GLY A C 1
ATOM 674 O O . GLY A 1 93 ? -23.858 1.991 32.210 1.00 91.56 93 GLY A O 1
ATOM 675 N N . CYS A 1 94 ? -23.227 0.807 30.410 1.00 91.19 94 CYS A N 1
ATOM 676 C CA . CYS A 1 94 ? -24.324 -0.160 30.473 1.00 91.19 94 CYS A CA 1
ATOM 677 C C . CYS A 1 94 ? -24.326 -0.959 31.784 1.00 91.19 94 CYS A C 1
ATOM 679 O O . CYS A 1 94 ? -25.382 -1.108 32.400 1.00 91.19 94 CYS A O 1
ATOM 681 N N . ALA A 1 95 ? -23.162 -1.428 32.242 1.00 90.25 95 ALA A N 1
ATOM 682 C CA . ALA A 1 95 ? -23.036 -2.150 33.506 1.00 90.25 95 ALA A CA 1
ATOM 683 C C . ALA A 1 95 ? -23.442 -1.273 34.700 1.00 90.25 95 ALA A C 1
ATOM 685 O O . ALA A 1 95 ? -24.207 -1.709 35.561 1.00 90.25 95 ALA A O 1
ATOM 686 N N . ASN A 1 96 ? -23.004 -0.013 34.717 1.00 86.81 96 ASN A N 1
ATOM 687 C CA . ASN A 1 96 ? -23.354 0.937 35.771 1.00 86.81 96 ASN A CA 1
ATOM 688 C C . ASN A 1 96 ? -24.859 1.215 35.816 1.00 86.81 96 ASN A C 1
ATOM 690 O O . ASN A 1 96 ? -25.453 1.220 36.893 1.00 86.81 96 ASN A O 1
ATOM 694 N N . VAL A 1 97 ? -25.486 1.408 34.652 1.00 86.25 97 VAL A N 1
ATOM 695 C CA . VAL A 1 97 ? -26.934 1.618 34.537 1.00 86.25 97 VAL A CA 1
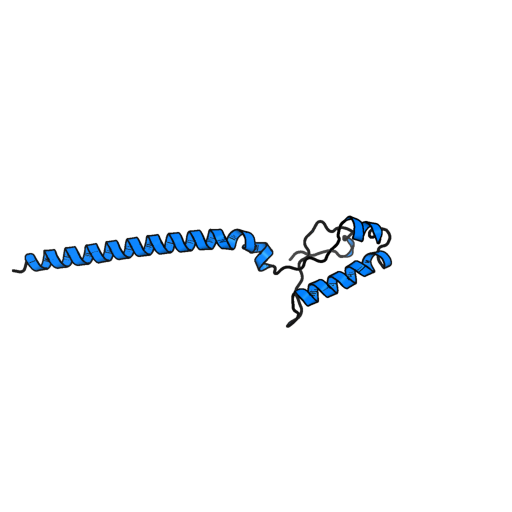ATOM 696 C C . VAL A 1 97 ? -27.703 0.388 35.025 1.00 86.25 97 VAL A C 1
ATOM 698 O O . VAL A 1 97 ? -28.627 0.531 35.825 1.00 86.25 97 VAL A O 1
ATOM 701 N N . ALA A 1 98 ? -27.300 -0.817 34.614 1.00 82.12 98 ALA A N 1
ATOM 702 C CA . ALA A 1 98 ? -27.914 -2.061 35.076 1.00 82.12 98 ALA A CA 1
ATOM 703 C C . ALA A 1 98 ? -27.802 -2.225 36.601 1.00 82.12 98 ALA A C 1
ATOM 705 O O . ALA A 1 98 ? -28.791 -2.540 37.266 1.00 82.12 98 ALA A O 1
ATOM 706 N N . ASN A 1 99 ? -26.629 -1.931 37.166 1.00 80.81 99 ASN A N 1
ATOM 707 C CA . ASN A 1 99 ? -26.395 -2.001 38.606 1.00 80.81 99 ASN A CA 1
ATOM 708 C C . ASN A 1 99 ? -27.255 -0.977 39.378 1.00 80.81 99 ASN A C 1
ATOM 710 O O . ASN A 1 99 ? -27.807 -1.279 40.434 1.00 80.81 99 ASN A O 1
ATOM 714 N N . LEU A 1 100 ? -27.451 0.222 38.818 1.00 76.12 100 LEU A N 1
ATOM 715 C CA . LEU A 1 100 ? -28.344 1.252 39.364 1.00 76.12 100 LEU A CA 1
ATOM 716 C C . LEU A 1 100 ? -29.819 0.833 39.347 1.00 76.12 100 LEU A C 1
ATOM 718 O O . LEU A 1 100 ? -30.547 1.111 40.304 1.00 76.12 100 LEU A O 1
ATOM 722 N N . PHE A 1 101 ? -30.270 0.180 38.272 1.00 71.88 101 PHE A N 1
ATOM 723 C CA . PHE A 1 101 ? -31.629 -0.352 38.197 1.00 71.88 101 PHE A CA 1
ATOM 724 C C . PHE A 1 101 ? -31.854 -1.464 39.227 1.00 71.88 101 PHE A C 1
ATOM 726 O O . PHE A 1 101 ? -32.866 -1.415 39.924 1.00 71.88 101 PHE A O 1
ATOM 733 N N . LEU A 1 102 ? -30.906 -2.392 39.397 1.00 72.19 102 LEU A N 1
ATOM 734 C CA . LEU A 1 102 ? -30.974 -3.454 40.411 1.00 72.19 102 LEU A CA 1
ATOM 735 C C . LEU A 1 102 ? -31.137 -2.888 41.832 1.00 72.19 102 LEU A C 1
ATOM 737 O O . LEU A 1 102 ? -32.131 -3.176 42.498 1.00 72.19 102 LEU A O 1
ATOM 741 N N . VAL A 1 103 ? -30.260 -1.965 42.243 1.00 72.75 103 VAL A N 1
ATOM 742 C CA . VAL A 1 103 ? -30.313 -1.354 43.587 1.00 72.75 103 VAL A CA 1
ATOM 743 C C . VAL A 1 103 ? -31.622 -0.585 43.830 1.00 72.75 103 VAL A C 1
ATOM 745 O O . VAL A 1 103 ? -32.152 -0.579 44.946 1.00 72.75 103 VAL A O 1
ATOM 748 N N . ARG A 1 104 ? -32.185 0.065 42.800 1.00 67.44 104 ARG A N 1
ATOM 749 C CA . ARG A 1 104 ? -33.494 0.738 42.901 1.00 67.44 104 ARG A CA 1
ATOM 750 C C . ARG A 1 104 ? -34.654 -0.248 43.056 1.00 67.44 104 ARG A C 1
ATOM 752 O O . ARG A 1 104 ? -35.601 0.065 43.779 1.00 67.44 104 ARG A O 1
ATOM 759 N N . PHE A 1 105 ? -34.592 -1.413 42.412 1.00 64.12 105 PHE A N 1
ATOM 760 C CA . PHE A 1 105 ? -35.593 -2.470 42.578 1.00 64.12 105 PHE A CA 1
ATOM 761 C C . PHE A 1 105 ? -35.532 -3.111 43.969 1.00 64.12 105 PHE A C 1
ATOM 763 O O . PHE A 1 105 ? -36.588 -3.346 44.557 1.00 64.12 105 PHE A O 1
ATOM 770 N N . GLU A 1 106 ? -34.338 -3.321 44.532 1.00 65.25 106 GLU A N 1
ATOM 771 C CA . GLU A 1 106 ? -34.183 -3.811 45.910 1.00 65.25 106 GLU A CA 1
ATOM 772 C C . GLU A 1 106 ? -34.797 -2.847 46.939 1.00 65.25 106 GLU A C 1
ATOM 774 O O . GLU A 1 106 ? -35.561 -3.276 47.803 1.00 65.25 106 GLU A O 1
ATOM 779 N N . ARG A 1 107 ? -34.531 -1.534 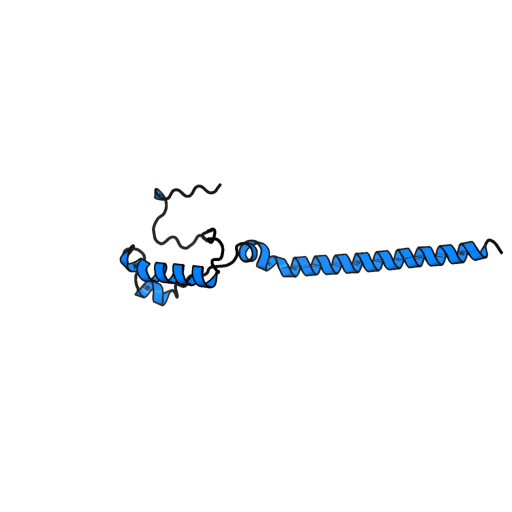46.832 1.00 60.22 107 ARG A N 1
ATOM 780 C CA . ARG A 1 107 ? -35.085 -0.546 47.780 1.00 60.22 107 ARG A CA 1
ATOM 781 C C . ARG A 1 107 ? -36.606 -0.438 47.716 1.00 60.22 107 ARG A C 1
ATOM 783 O O . ARG A 1 107 ? -37.242 -0.372 48.760 1.00 60.22 107 ARG A O 1
ATOM 790 N N . ARG A 1 108 ? -37.197 -0.488 46.517 1.00 59.69 108 ARG A N 1
ATOM 791 C CA . ARG A 1 108 ? -38.662 -0.505 46.357 1.00 59.69 108 ARG A CA 1
ATOM 792 C C . ARG A 1 108 ? -39.317 -1.758 46.942 1.00 59.69 108 ARG A C 1
ATOM 794 O O . ARG A 1 108 ? -40.478 -1.696 47.323 1.00 59.69 108 ARG A O 1
ATOM 801 N N . ARG A 1 109 ? -38.601 -2.886 47.026 1.00 56.72 109 ARG A N 1
ATOM 802 C CA . ARG A 1 109 ? -39.107 -4.114 47.664 1.00 56.72 109 ARG A CA 1
ATOM 803 C C . ARG A 1 109 ? -39.185 -3.998 49.189 1.00 56.72 109 ARG A C 1
ATOM 805 O O . ARG A 1 109 ? -40.041 -4.640 49.782 1.00 56.72 109 ARG A O 1
ATOM 812 N N . GLY A 1 110 ? -38.333 -3.173 49.798 1.00 56.69 110 GLY A N 1
ATOM 813 C CA . GLY A 1 110 ? -38.362 -2.882 51.235 1.00 56.69 110 GLY A CA 1
ATOM 814 C C . GLY A 1 110 ? -39.446 -1.887 51.667 1.00 56.69 110 GLY A C 1
ATOM 815 O O . GLY A 1 110 ? -39.726 -1.801 52.853 1.00 56.69 110 GLY A O 1
ATOM 816 N N . GLU A 1 111 ? -40.069 -1.157 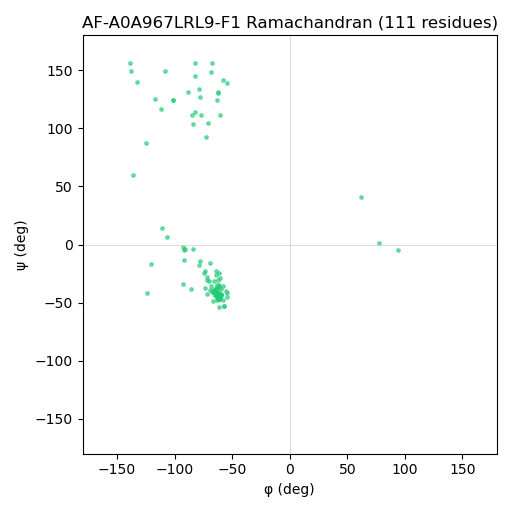50.735 1.00 55.81 111 GLU A N 1
ATOM 817 C CA . GLU A 1 111 ? -41.170 -0.215 51.021 1.00 55.81 111 GLU A CA 1
ATOM 818 C C . GLU A 1 111 ? -42.571 -0.855 50.903 1.00 55.81 111 GLU A C 1
ATOM 820 O O . GLU A 1 111 ? -43.567 -0.201 51.196 1.00 55.81 111 GLU A O 1
ATOM 825 N N . VAL A 1 112 ? -42.668 -2.123 50.476 1.00 55.44 112 VAL A N 1
ATOM 826 C CA . VAL A 1 112 ? -43.939 -2.879 50.350 1.00 55.44 112 VAL A CA 1
ATOM 827 C C . VAL A 1 112 ? -44.035 -4.011 51.395 1.00 55.44 112 VAL A C 1
ATOM 829 O O . VAL A 1 112 ? -44.869 -4.904 51.272 1.00 55.44 112 VAL A O 1
ATOM 832 N N . GLY A 1 113 ? -43.176 -3.990 52.420 1.00 47.00 113 GLY A N 1
ATOM 833 C CA . GLY A 1 113 ? -43.198 -4.911 53.565 1.00 47.00 113 GLY A CA 1
ATOM 834 C C . GLY A 1 113 ? -43.676 -4.231 54.836 1.00 47.00 113 GLY A C 1
ATOM 835 O O . GLY A 1 113 ? -43.224 -3.092 55.077 1.00 47.00 113 GLY A O 1
#

Radius of gyration: 29.26 Å; Cα contacts (8 Å, |Δi|>4): 32; chains: 1; bounding box: 66×29×79 Å

Foldseek 3Di:
DPDDDPVPDDPQPPVDDDDDDDDPPDDQVNVQVVVQVVLVCCCVVCVVRDDPVVCVVVVDGRDDDPPCCVVCVVPPVVVVVVVVVVVVVVVVVVVVVVVVVVVVVVVVVVVVD

pLDDT: mean 83.11, std 12.45, range [47.0, 98.19]

Solvent-accessible surface area (backbone atoms only — not comparable to full-atom values): 7113 Å² total; per-residue (Å²): 129,91,81,79,59,75,89,77,61,62,84,79,73,74,87,64,89,85,86,82,83,79,61,90,91,62,52,66,68,59,55,26,51,53,47,36,58,51,56,73,47,36,36,81,77,38,57,94,67,34,43,70,68,55,42,61,76,70,60,71,67,64,83,73,75,61,67,64,53,77,77,38,50,86,51,49,62,60,51,50,53,52,51,52,51,53,51,52,53,51,50,53,50,52,52,53,51,51,54,52,52,51,57,52,54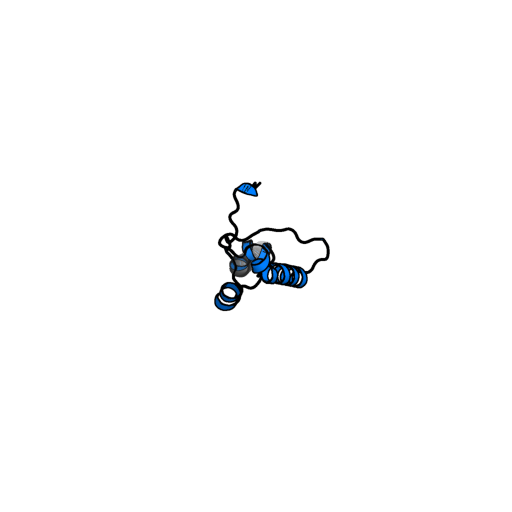,56,55,57,57,63,74,78,106

Secondary structure (DSSP, 8-state):
-----GGG--TT--SSPP--PPPTT--HHHHHHHHHHHHHTHHHH-TTT--HHHHHHTT-------HHHHHHTTTHHHHHHHHHHHHHHHHHHHHHHHHHHHHHHHHHHHT--

Sequence (113 aa):
PLVVDPAALAPGQLVYPALARLADGVDLDAASADLGGLLARAPDRFPEVFTPQLLEQAGFAPRVRPLKDVVVGEAETPLLVVLATAGLLLLIGCANVANLFLVRFERRRGEVG

Mean predicted aligned error: 10.35 Å